Protein AF-A0A4S8JKJ6-F1 (afdb_monomer_lite)

Sequence (64 aa):
MVSPLLGDVLADAATRMPAGKEATRQDAERVAGVEIRSCPNLEMRPGGVAVTVAAAARLNEPNR

Radius of gyration: 18.01 Å; chains: 1; bounding box: 30×45×49 Å

Foldseek 3Di:
DDDDDPVVVVVVVVVVDDDDDQQALVNLVVQVVVVCVVDPVSPPDPPDPSVVSNVSNVVVPPDD

Secondary structure (DSSP, 8-state):
-PPPPHHHHHHHHHHHSPPPPPP-HHHHHHHHHHHHHH-TT----TT-HHHHHHHHHHHHS---

pLDDT: mean 87.03, std 10.56, range [58.09, 96.62]

Structure (mmCIF, N/CA/C/O backbone):
data_AF-A0A4S8JKJ6-F1
#
_entry.id   AF-A0A4S8JKJ6-F1
#
loop_
_atom_site.group_PDB
_atom_site.id
_atom_site.type_symbol
_atom_site.label_atom_id
_atom_site.label_alt_id
_atom_site.label_comp_id
_atom_site.label_asym_id
_atom_site.label_entity_id
_atom_site.label_seq_id
_atom_site.pdbx_PDB_ins_code
_atom_site.Cartn_x
_atom_site.Cartn_y
_atom_site.Cartn_z
_atom_site.occupancy
_atom_site.B_iso_or_equiv
_atom_site.auth_seq_id
_atom_site.auth_comp_id
_atom_site.auth_asym_id
_atom_site.auth_atom_id
_atom_site.pdbx_PDB_model_num
ATOM 1 N N . MET A 1 1 ? 3.852 -27.328 27.338 1.00 61.94 1 MET A N 1
ATOM 2 C CA . MET A 1 1 ? 3.580 -26.063 26.621 1.00 61.94 1 MET A CA 1
ATOM 3 C C . MET A 1 1 ? 3.280 -26.414 25.177 1.00 61.94 1 MET A C 1
ATOM 5 O O . MET A 1 1 ? 4.058 -27.159 24.599 1.00 61.94 1 MET A O 1
ATOM 9 N N . VAL A 1 2 ? 2.146 -25.969 24.637 1.00 79.44 2 VAL A N 1
ATOM 10 C CA . VAL A 1 2 ? 1.784 -26.181 23.226 1.00 79.44 2 VAL A CA 1
ATOM 11 C C . VAL A 1 2 ? 2.333 -24.993 22.435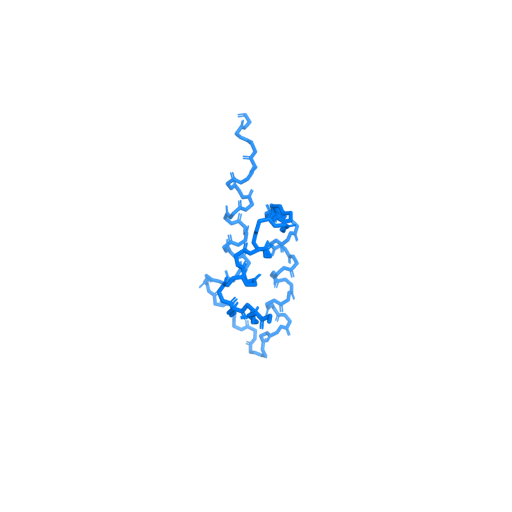 1.00 79.44 2 VAL A C 1
ATOM 13 O O . VAL A 1 2 ? 2.097 -23.853 22.831 1.00 79.44 2 VAL A O 1
ATOM 16 N N . SER A 1 3 ? 3.109 -25.241 21.381 1.00 83.75 3 SER A N 1
ATOM 17 C CA . SER A 1 3 ? 3.621 -24.177 20.507 1.00 83.75 3 SER A CA 1
ATOM 18 C C . SER A 1 3 ? 2.502 -23.675 19.589 1.00 83.75 3 SER A C 1
ATOM 20 O O . SER A 1 3 ? 1.748 -24.509 19.082 1.00 83.75 3 SER A O 1
ATOM 22 N N . PRO A 1 4 ? 2.383 -22.357 19.357 1.00 87.69 4 PRO A N 1
ATOM 23 C CA . PRO A 1 4 ? 1.344 -21.813 18.490 1.00 87.69 4 PRO A CA 1
ATOM 24 C C . PRO A 1 4 ? 1.549 -22.254 17.039 1.00 87.69 4 PRO A C 1
ATOM 26 O O . PRO A 1 4 ? 2.683 -22.418 16.576 1.00 87.69 4 PRO A O 1
ATOM 29 N N . LEU A 1 5 ? 0.445 -22.420 16.312 1.00 96.06 5 LEU A N 1
ATOM 30 C CA . LEU A 1 5 ? 0.478 -22.603 14.868 1.00 96.06 5 LEU A CA 1
ATOM 31 C C . LEU A 1 5 ? 0.780 -21.263 14.192 1.00 96.06 5 LEU A C 1
ATOM 33 O O . LEU A 1 5 ? 0.534 -20.189 14.742 1.00 96.06 5 LEU A O 1
ATOM 37 N N . LEU A 1 6 ? 1.253 -21.314 12.946 1.00 95.25 6 LEU A N 1
ATOM 38 C CA . LEU A 1 6 ? 1.472 -20.106 12.147 1.00 95.25 6 LEU A CA 1
ATOM 39 C C . LEU A 1 6 ? 0.200 -19.245 12.044 1.00 95.25 6 LEU A C 1
ATOM 41 O O . LEU A 1 6 ? 0.284 -18.023 12.097 1.00 95.25 6 LEU A O 1
ATOM 45 N N . GLY A 1 7 ? -0.972 -19.880 11.947 1.00 96.62 7 GLY A N 1
ATOM 46 C CA . GLY A 1 7 ? -2.258 -19.180 11.918 1.00 96.62 7 GLY A CA 1
ATOM 47 C C . GLY A 1 7 ? -2.520 -18.358 13.182 1.00 96.62 7 GLY A C 1
ATOM 48 O O . GLY A 1 7 ? -2.942 -17.211 13.071 1.00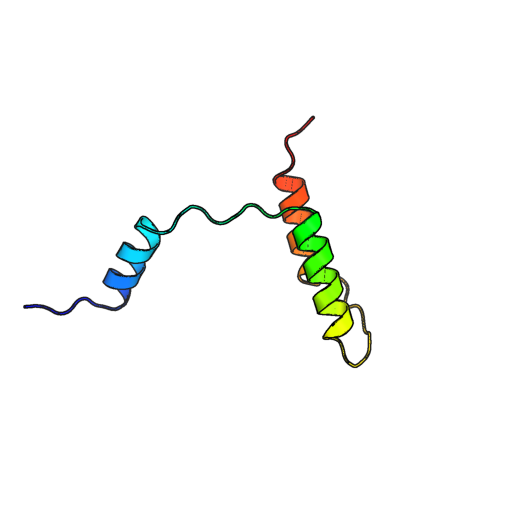 96.62 7 GLY A O 1
ATOM 49 N N . ASP A 1 8 ? -2.194 -18.900 14.358 1.00 95.81 8 ASP A N 1
ATOM 50 C CA . ASP A 1 8 ? -2.387 -18.216 15.643 1.00 95.81 8 ASP A CA 1
ATOM 51 C C . ASP A 1 8 ? -1.481 -16.984 15.748 1.00 95.81 8 ASP A C 1
ATOM 53 O O . ASP A 1 8 ? -1.910 -15.914 16.176 1.00 95.81 8 ASP A O 1
ATOM 57 N N . VAL A 1 9 ? -0.233 -17.117 15.287 1.00 95.00 9 VAL A N 1
ATOM 58 C CA . VAL A 1 9 ? 0.741 -16.017 15.260 1.00 95.00 9 VAL A CA 1
ATOM 59 C C . VAL A 1 9 ? 0.299 -14.907 14.304 1.00 95.00 9 VAL A C 1
ATOM 61 O O . VAL A 1 9 ? 0.395 -13.729 14.641 1.00 95.00 9 VAL A O 1
ATOM 64 N N . LEU A 1 10 ? -0.199 -15.262 13.117 1.00 94.19 10 LEU A N 1
ATOM 65 C CA . LEU A 1 10 ? -0.673 -14.283 12.136 1.00 94.19 10 LEU A CA 1
ATOM 66 C C . LEU A 1 10 ? -1.958 -13.584 12.593 1.00 94.19 10 LEU A C 1
ATOM 68 O O . LEU A 1 10 ? -2.103 -12.384 12.365 1.00 94.19 10 LEU A O 1
ATOM 72 N N . ALA A 1 11 ? -2.864 -14.306 13.256 1.00 95.00 11 ALA A N 1
ATOM 73 C CA . ALA A 1 11 ? -4.077 -13.732 13.822 1.00 95.00 11 ALA A CA 1
ATOM 74 C C . ALA A 1 11 ? -3.752 -12.734 14.944 1.00 95.00 11 ALA A C 1
ATOM 76 O O . ALA A 1 11 ? -4.242 -11.606 14.905 1.00 95.00 11 ALA A O 1
ATOM 77 N N . ASP A 1 12 ? -2.876 -13.100 15.888 1.00 93.56 12 ASP A N 1
ATOM 78 C CA . ASP A 1 12 ? -2.409 -12.181 16.937 1.00 93.56 12 ASP A CA 1
ATOM 79 C C . ASP A 1 12 ? -1.757 -10.934 16.326 1.00 93.56 12 ASP A C 1
ATOM 81 O O . ASP A 1 12 ? -2.124 -9.807 16.664 1.00 93.56 12 ASP A O 1
ATOM 85 N N . ALA A 1 13 ? -0.858 -11.120 15.354 1.00 92.12 13 ALA A N 1
ATOM 86 C CA . ALA A 1 13 ? -0.203 -10.013 14.668 1.00 92.12 13 ALA A CA 1
ATOM 87 C C . ALA A 1 13 ? -1.218 -9.073 13.999 1.00 92.12 13 ALA A C 1
ATOM 89 O O . ALA A 1 13 ? -1.145 -7.864 14.206 1.00 92.12 13 ALA A O 1
ATOM 90 N N . ALA A 1 14 ? -2.205 -9.608 13.272 1.00 90.94 14 ALA A N 1
ATOM 91 C CA . ALA A 1 14 ? -3.225 -8.809 12.595 1.00 90.94 14 ALA A CA 1
ATOM 92 C C . ALA A 1 14 ? -4.031 -7.922 13.562 1.00 90.94 14 ALA A C 1
ATOM 94 O O . ALA A 1 14 ? -4.351 -6.789 13.213 1.00 90.94 14 ALA A O 1
ATOM 95 N N . THR A 1 15 ? -4.311 -8.389 14.788 1.00 92.44 15 THR A N 1
ATOM 96 C CA . THR A 1 15 ? -5.019 -7.580 15.805 1.00 92.44 15 THR A CA 1
ATOM 97 C C . THR A 1 15 ? -4.173 -6.448 16.390 1.00 92.44 15 THR A C 1
ATOM 99 O O . THR A 1 15 ? -4.711 -5.469 16.903 1.00 92.44 15 THR A O 1
ATOM 102 N N . ARG A 1 16 ? -2.845 -6.577 16.329 1.00 92.25 16 ARG A N 1
ATOM 103 C CA . ARG A 1 16 ? -1.884 -5.652 16.949 1.00 92.25 16 ARG A CA 1
ATOM 104 C C . ARG A 1 16 ? -1.278 -4.675 15.952 1.00 92.25 16 ARG A C 1
ATOM 106 O O . ARG A 1 16 ? -0.585 -3.741 16.356 1.00 92.25 16 ARG A O 1
ATOM 113 N N . MET A 1 17 ? -1.500 -4.896 14.660 1.00 89.62 17 MET A N 1
ATOM 114 C CA . MET A 1 17 ? -1.015 -4.008 13.619 1.00 89.62 17 MET A CA 1
ATOM 115 C C . MET A 1 17 ? -1.861 -2.730 13.589 1.00 89.62 17 MET A C 1
ATOM 117 O O . MET A 1 17 ? -3.091 -2.808 13.564 1.00 89.62 17 MET A O 1
ATOM 121 N N . PRO A 1 18 ? -1.231 -1.542 13.582 1.00 87.56 18 PRO A N 1
ATOM 122 C CA . PRO A 1 18 ? -1.961 -0.310 13.333 1.00 87.56 18 PRO A CA 1
ATOM 123 C C . PRO A 1 18 ? -2.612 -0.372 11.948 1.00 87.56 18 PRO A C 1
ATOM 125 O O . PRO A 1 18 ? -2.119 -1.063 11.049 1.00 87.56 18 PRO A O 1
ATOM 128 N N . ALA A 1 19 ? -3.703 0.375 11.771 1.00 85.81 19 ALA A N 1
ATOM 129 C CA . ALA A 1 19 ? -4.326 0.518 10.463 1.00 85.81 19 ALA A CA 1
ATOM 130 C C . ALA A 1 19 ? -3.277 0.926 9.417 1.00 85.81 19 ALA A C 1
ATOM 132 O O . ALA A 1 19 ? -2.385 1.739 9.687 1.00 85.81 19 ALA A O 1
ATOM 133 N N . GLY A 1 20 ? -3.379 0.333 8.226 1.00 85.69 20 GLY A N 1
ATOM 134 C CA . GLY A 1 20 ? -2.509 0.683 7.113 1.00 85.69 20 GLY A CA 1
ATOM 135 C C . GLY A 1 20 ? -2.601 2.176 6.805 1.00 85.69 20 GLY A C 1
ATOM 136 O O . GLY A 1 20 ? -3.664 2.783 6.925 1.00 85.69 20 GLY A O 1
ATOM 137 N N . LYS A 1 21 ? -1.475 2.769 6.401 1.00 91.62 21 LYS A N 1
ATOM 138 C CA . LYS A 1 21 ? -1.448 4.158 5.939 1.00 91.62 21 LYS A CA 1
ATOM 139 C C . LYS A 1 21 ? -2.372 4.309 4.725 1.00 91.62 21 LYS A C 1
ATOM 141 O O . LYS A 1 21 ? -2.261 3.540 3.771 1.00 91.62 21 LYS A O 1
ATOM 146 N N . GLU A 1 22 ? -3.217 5.335 4.735 1.00 93.94 22 GLU A N 1
ATOM 147 C CA . GLU A 1 22 ? -4.014 5.712 3.569 1.00 93.94 22 GLU A CA 1
ATOM 148 C C . GLU A 1 22 ? -3.126 6.097 2.379 1.00 93.94 22 GLU A C 1
ATOM 150 O O . GLU A 1 22 ? -2.102 6.777 2.519 1.00 93.94 22 GLU A O 1
ATOM 155 N N . ALA A 1 23 ? -3.536 5.665 1.187 1.00 95.62 2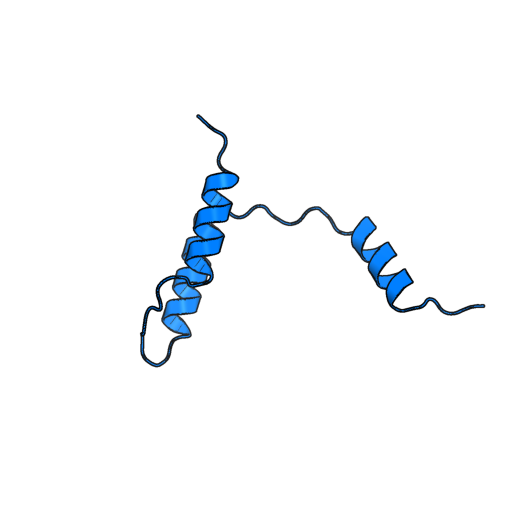3 ALA A N 1
ATOM 156 C CA . ALA A 1 23 ? -2.898 6.069 -0.055 1.00 95.62 23 ALA A CA 1
ATOM 157 C C . ALA A 1 23 ? -3.108 7.568 -0.292 1.00 95.62 23 ALA A C 1
ATOM 159 O O . ALA A 1 23 ? -4.232 8.063 -0.208 1.00 95.62 23 ALA A O 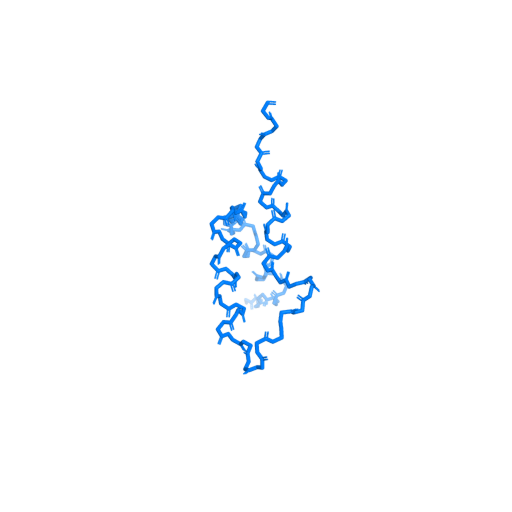1
ATOM 160 N N . THR A 1 24 ? -2.031 8.269 -0.640 1.00 96.31 24 THR A N 1
ATOM 161 C CA . THR A 1 24 ? -2.054 9.693 -0.996 1.00 96.31 24 THR A CA 1
ATOM 162 C C . THR A 1 24 ? -1.616 9.905 -2.445 1.00 96.31 24 THR A C 1
ATOM 164 O O . THR A 1 24 ? -0.945 9.055 -3.037 1.00 96.31 24 THR A O 1
ATOM 167 N N . ARG A 1 25 ? -1.930 11.074 -3.023 1.00 94.31 25 ARG A N 1
ATOM 168 C CA . ARG A 1 25 ? -1.406 11.466 -4.347 1.00 94.31 25 ARG A CA 1
ATOM 169 C C . ARG A 1 25 ? 0.123 11.395 -4.405 1.00 94.31 25 ARG A C 1
ATOM 171 O O . ARG A 1 25 ? 0.671 10.894 -5.381 1.00 94.31 25 ARG A O 1
ATOM 178 N N . GLN A 1 26 ? 0.799 11.813 -3.334 1.00 96.25 26 GLN A N 1
ATOM 179 C CA . GLN A 1 26 ? 2.258 11.765 -3.251 1.00 96.25 26 GLN A CA 1
ATOM 180 C C . GLN A 1 26 ? 2.798 10.327 -3.304 1.00 96.25 26 GLN A C 1
ATOM 182 O O . GLN A 1 26 ? 3.857 10.083 -3.881 1.00 96.25 26 GLN A O 1
ATOM 187 N N . ASP A 1 27 ? 2.087 9.360 -2.718 1.00 95.69 27 ASP A N 1
ATOM 188 C CA . ASP A 1 27 ? 2.480 7.952 -2.817 1.00 95.69 27 ASP A CA 1
ATOM 189 C C . ASP A 1 27 ? 2.383 7.460 -4.264 1.00 95.69 27 ASP A C 1
ATOM 191 O O . ASP A 1 27 ? 3.310 6.810 -4.745 1.00 95.69 27 ASP A O 1
ATOM 195 N N . ALA A 1 28 ? 1.321 7.833 -4.987 1.00 94.31 28 ALA A N 1
ATOM 196 C CA . ALA A 1 28 ? 1.165 7.486 -6.399 1.00 94.31 28 ALA A CA 1
ATOM 197 C C . ALA A 1 28 ? 2.300 8.056 -7.270 1.00 94.31 28 ALA A C 1
ATOM 199 O O . ALA A 1 28 ? 2.845 7.348 -8.115 1.00 94.31 28 ALA A O 1
ATOM 200 N N . GLU A 1 29 ? 2.707 9.305 -7.032 1.00 93.69 29 GLU A N 1
ATOM 201 C CA . GLU A 1 29 ? 3.828 9.948 -7.736 1.00 93.69 29 GLU A CA 1
ATOM 202 C C . GLU A 1 29 ? 5.163 9.244 -7.469 1.00 93.69 29 GLU A C 1
ATOM 204 O O . GLU A 1 29 ? 5.949 9.002 -8.390 1.00 93.69 29 GLU A O 1
ATOM 209 N N . ARG A 1 30 ? 5.421 8.869 -6.210 1.00 94.00 30 ARG A N 1
ATOM 210 C CA . ARG A 1 30 ? 6.629 8.118 -5.843 1.00 94.00 30 ARG A CA 1
ATOM 211 C C . ARG A 1 30 ? 6.661 6.757 -6.528 1.00 94.00 30 ARG A C 1
ATOM 213 O O . ARG A 1 30 ? 7.714 6.371 -7.036 1.00 94.00 30 ARG A O 1
ATOM 220 N N . VAL A 1 31 ? 5.525 6.056 -6.570 1.00 92.44 31 VAL A N 1
ATOM 221 C CA . VAL A 1 31 ? 5.402 4.772 -7.273 1.00 92.44 31 VAL A CA 1
ATOM 222 C C . VAL A 1 31 ? 5.651 4.960 -8.767 1.00 92.44 31 VAL A C 1
ATOM 224 O O . VAL A 1 31 ? 6.478 4.239 -9.313 1.00 92.44 31 VAL A O 1
ATOM 227 N N . ALA A 1 32 ? 5.066 5.977 -9.405 1.00 90.06 32 ALA A N 1
ATOM 228 C CA . ALA A 1 32 ? 5.309 6.268 -10.821 1.00 90.06 32 ALA A CA 1
ATOM 229 C C . ALA A 1 32 ? 6.803 6.497 -11.116 1.00 90.06 32 ALA A C 1
ATOM 231 O O . ALA A 1 32 ? 7.350 5.949 -12.071 1.00 90.06 32 ALA A O 1
ATOM 232 N N . GLY A 1 33 ? 7.502 7.249 -10.260 1.00 89.75 33 GLY A N 1
ATOM 233 C CA . GLY A 1 33 ? 8.944 7.4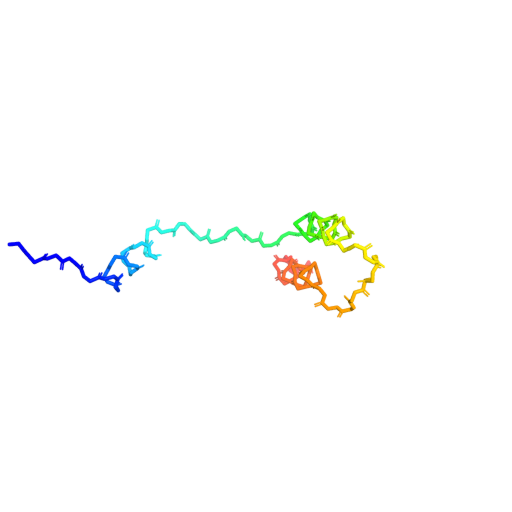58 -10.394 1.00 89.75 33 GLY A CA 1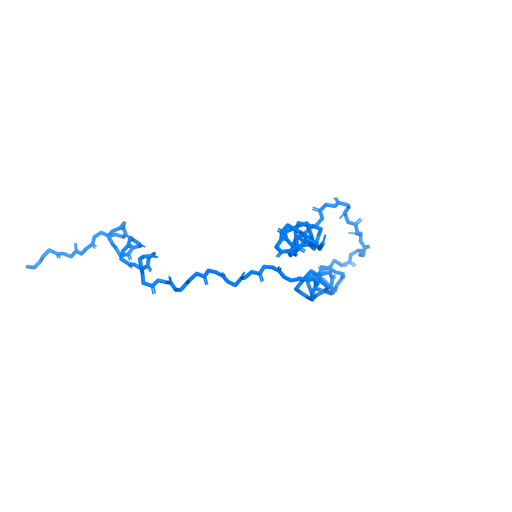
ATOM 234 C C . GLY A 1 33 ? 9.777 6.180 -10.219 1.00 89.75 33 GLY A C 1
ATOM 235 O O . GLY A 1 33 ? 10.851 6.055 -10.811 1.00 89.75 33 GLY A O 1
ATOM 236 N N . VAL A 1 34 ? 9.325 5.223 -9.404 1.00 89.38 34 VAL A N 1
ATOM 237 C CA . VAL A 1 34 ? 9.962 3.900 -9.278 1.00 89.38 34 VAL A CA 1
ATOM 238 C C . VAL A 1 34 ? 9.678 3.045 -10.505 1.00 89.38 34 VAL A C 1
ATOM 240 O O . VAL A 1 34 ? 10.615 2.481 -11.059 1.00 89.38 34 VAL A O 1
ATOM 243 N N . GLU A 1 35 ? 8.429 2.994 -10.963 1.00 88.50 35 GLU A N 1
ATOM 244 C CA . GLU A 1 35 ? 8.033 2.229 -12.146 1.00 88.50 35 GLU A CA 1
ATOM 245 C C . GLU A 1 35 ? 8.837 2.658 -13.374 1.00 88.50 35 GLU A C 1
ATOM 247 O O . GLU A 1 35 ? 9.467 1.820 -14.010 1.00 88.50 35 GLU A O 1
ATOM 252 N N . ILE A 1 36 ? 8.934 3.965 -13.637 1.00 84.94 36 ILE A N 1
ATOM 253 C CA . ILE A 1 36 ? 9.704 4.503 -14.769 1.00 84.94 36 ILE A CA 1
ATOM 254 C C . ILE A 1 36 ? 11.177 4.080 -14.696 1.00 84.94 36 ILE A C 1
ATOM 256 O O . ILE A 1 36 ? 11.739 3.627 -15.690 1.00 84.94 36 ILE A O 1
ATOM 260 N N . ARG A 1 37 ? 11.812 4.206 -13.523 1.00 83.88 37 ARG A N 1
ATOM 261 C CA . ARG A 1 37 ? 13.237 3.866 -13.340 1.00 83.88 37 ARG A CA 1
ATOM 262 C C . ARG A 1 37 ? 13.504 2.364 -13.360 1.00 83.88 37 ARG A C 1
ATOM 264 O O . ARG A 1 37 ? 14.616 1.955 -13.673 1.00 83.88 37 ARG A O 1
ATOM 271 N N . SER A 1 38 ? 12.511 1.559 -12.996 1.00 83.69 38 SER A N 1
ATOM 272 C CA . SER A 1 38 ? 12.622 0.103 -12.945 1.00 83.69 38 SER A CA 1
ATOM 273 C C . SER A 1 38 ? 12.259 -0.574 -14.268 1.00 83.69 38 SER A C 1
ATOM 275 O O . SER A 1 38 ? 12.461 -1.781 -14.378 1.00 83.69 38 SER A O 1
ATOM 277 N N . CYS A 1 39 ? 11.734 0.160 -15.255 1.00 78.75 39 CYS A N 1
ATOM 278 C CA . CYS A 1 39 ? 11.397 -0.343 -16.585 1.00 78.75 39 CYS A CA 1
ATOM 279 C C . CYS A 1 39 ? 12.591 -0.187 -17.548 1.00 78.75 39 CYS A C 1
ATOM 281 O O . CYS A 1 39 ? 12.793 0.905 -18.081 1.00 78.75 39 CYS A O 1
ATOM 283 N N . PRO A 1 40 ? 13.350 -1.261 -17.857 1.00 76.06 40 PRO A N 1
ATOM 284 C CA . PRO A 1 40 ? 14.569 -1.169 -18.672 1.00 76.06 40 PRO A CA 1
ATOM 285 C C . PRO A 1 40 ? 14.301 -0.691 -20.104 1.00 76.06 40 PRO A C 1
ATOM 287 O O . PRO A 1 40 ? 15.150 -0.054 -20.718 1.00 76.06 40 PRO A O 1
ATOM 290 N N . ASN A 1 41 ? 13.099 -0.971 -20.613 1.00 79.50 41 ASN A N 1
ATOM 291 C CA . ASN A 1 41 ? 12.684 -0.631 -21.973 1.00 79.50 41 ASN A CA 1
ATOM 292 C C . ASN A 1 41 ? 11.818 0.638 -22.026 1.00 79.50 41 ASN A C 1
ATOM 294 O O . ASN A 1 41 ? 11.289 0.960 -23.084 1.00 79.50 41 ASN A O 1
ATOM 298 N N . LEU A 1 42 ? 11.617 1.325 -20.889 1.00 66.81 42 LEU A N 1
ATOM 299 C CA . LEU A 1 42 ? 10.741 2.501 -20.752 1.00 66.81 42 LEU A CA 1
ATOM 300 C C . LEU A 1 42 ? 9.306 2.301 -21.283 1.00 66.81 42 LEU A C 1
ATOM 302 O O . LEU A 1 42 ? 8.586 3.264 -21.542 1.00 66.81 42 LEU A O 1
ATOM 306 N N . GLU A 1 43 ? 8.862 1.052 -21.417 1.00 68.50 43 GLU A N 1
ATOM 307 C CA . GLU A 1 43 ? 7.496 0.734 -21.811 1.00 68.50 43 GLU A CA 1
ATOM 308 C C . GLU A 1 43 ? 6.550 1.030 -20.643 1.00 68.50 43 GLU A C 1
ATOM 310 O O . GLU A 1 43 ? 6.376 0.218 -19.731 1.00 68.50 43 GLU A O 1
ATOM 315 N N . MET A 1 44 ? 5.924 2.208 -20.670 1.00 60.38 44 MET A N 1
ATOM 316 C CA . MET A 1 44 ? 4.818 2.535 -19.774 1.00 60.38 44 MET A CA 1
ATOM 317 C C . MET A 1 44 ? 3.616 1.665 -20.137 1.00 60.38 44 MET A C 1
ATOM 319 O O . MET A 1 44 ? 2.882 1.948 -21.084 1.00 60.38 44 MET A O 1
ATOM 323 N N . ARG A 1 45 ? 3.402 0.589 -19.379 1.00 64.00 45 ARG A N 1
ATOM 324 C CA . ARG A 1 45 ? 2.188 -0.218 -19.505 1.00 64.00 45 ARG A CA 1
ATOM 325 C C . ARG A 1 45 ? 1.015 0.528 -18.858 1.00 64.00 45 ARG A C 1
ATOM 327 O O . ARG A 1 45 ? 1.092 0.841 -17.667 1.00 64.00 45 ARG A O 1
ATOM 334 N N . PRO A 1 46 ? -0.078 0.805 -19.594 1.00 58.09 46 PRO A N 1
ATOM 335 C CA . PRO A 1 46 ? -1.299 1.320 -18.988 1.00 58.09 46 PRO A CA 1
ATOM 336 C C . PRO A 1 46 ? -1.787 0.348 -17.903 1.00 58.09 46 PRO A C 1
ATOM 338 O O . PRO A 1 46 ? -1.879 -0.851 -18.158 1.00 58.09 46 PRO A O 1
ATOM 341 N N . GLY A 1 47 ? -2.093 0.852 -16.703 1.00 69.94 47 GLY A N 1
ATOM 342 C CA . GLY A 1 47 ? -2.573 0.026 -15.583 1.00 69.94 47 GLY A CA 1
ATOM 343 C C . GLY A 1 47 ? -1.503 -0.453 -14.590 1.00 69.94 47 GLY A C 1
ATOM 344 O O . GLY A 1 47 ? -1.696 -1.485 -13.955 1.00 69.94 47 GLY A O 1
ATOM 345 N N . GLY A 1 48 ? -0.389 0.275 -14.447 1.00 82.81 48 GLY A N 1
ATOM 346 C CA . GLY A 1 48 ? 0.614 0.033 -13.399 1.00 82.81 48 GLY A CA 1
ATOM 347 C C . GLY A 1 48 ? 0.118 0.312 -11.971 1.00 82.81 48 GLY A C 1
ATOM 348 O O . GLY A 1 48 ? -0.959 0.874 -11.756 1.00 82.81 48 GLY A O 1
ATOM 349 N N . VAL A 1 49 ? 0.941 -0.033 -10.980 1.00 91.19 49 VAL A N 1
ATOM 350 C CA . VAL A 1 49 ? 0.678 0.163 -9.545 1.00 91.19 49 VAL A CA 1
ATOM 351 C C . VAL A 1 49 ? 0.412 1.636 -9.239 1.00 91.19 49 VAL A C 1
ATOM 353 O O . VAL A 1 49 ? -0.491 1.938 -8.457 1.00 91.19 49 VAL A O 1
ATOM 356 N N . ALA A 1 50 ? 1.112 2.567 -9.898 1.00 92.38 50 ALA A N 1
ATOM 357 C CA . ALA A 1 50 ? 0.879 4.000 -9.710 1.00 92.38 50 ALA A CA 1
ATOM 358 C C . ALA A 1 50 ? -0.573 4.415 -10.010 1.00 92.38 50 ALA A C 1
ATOM 360 O O . ALA A 1 50 ? -1.127 5.270 -9.317 1.00 92.38 50 ALA A O 1
ATOM 361 N N . VAL A 1 51 ? -1.220 3.788 -11.000 1.00 92.75 51 VAL A N 1
ATOM 362 C CA . VAL A 1 51 ? -2.616 4.078 -11.368 1.00 92.75 51 VAL A CA 1
ATOM 363 C C . VAL A 1 51 ? -3.570 3.617 -10.269 1.00 92.75 51 VAL A C 1
ATOM 365 O O . VAL A 1 51 ? -4.470 4.362 -9.881 1.00 92.75 51 VAL A O 1
ATOM 368 N N . THR A 1 52 ? -3.355 2.420 -9.722 1.00 93.69 52 THR A N 1
ATOM 369 C CA . THR A 1 52 ? -4.169 1.886 -8.622 1.00 93.69 52 THR A CA 1
ATOM 370 C C . THR A 1 52 ? -4.000 2.711 -7.350 1.00 93.69 52 THR A C 1
ATOM 372 O O . THR A 1 52 ? -4.990 3.036 -6.697 1.00 93.69 52 THR A O 1
ATOM 375 N N . VAL A 1 53 ? -2.770 3.120 -7.022 1.00 94.56 53 VAL A N 1
ATOM 376 C CA . VAL A 1 53 ? -2.500 3.987 -5.863 1.00 94.56 53 VAL A CA 1
ATOM 377 C C . VAL A 1 53 ? -3.144 5.363 -6.054 1.00 94.56 53 VAL A C 1
ATOM 379 O O . VAL A 1 53 ? -3.736 5.891 -5.116 1.00 94.56 53 VAL A O 1
ATOM 382 N N . ALA A 1 54 ? -3.117 5.922 -7.269 1.00 94.44 54 ALA A N 1
ATOM 383 C CA . ALA A 1 54 ? -3.807 7.175 -7.576 1.00 94.44 54 ALA A CA 1
ATOM 384 C C . ALA A 1 54 ? -5.334 7.050 -7.453 1.00 94.44 54 ALA A C 1
ATOM 386 O O . ALA A 1 54 ? -5.984 7.979 -6.974 1.00 94.44 54 ALA A O 1
ATOM 387 N N . ALA A 1 55 ? -5.917 5.922 -7.867 1.00 94.62 55 ALA A N 1
ATOM 388 C CA . ALA A 1 55 ? -7.343 5.658 -7.693 1.00 94.62 55 ALA A CA 1
ATOM 389 C C . ALA A 1 55 ? -7.714 5.554 -6.206 1.00 94.62 55 ALA A C 1
ATOM 391 O O . ALA A 1 55 ? -8.654 6.214 -5.773 1.00 94.62 55 ALA A O 1
ATOM 392 N N . ALA A 1 56 ? -6.934 4.811 -5.415 1.00 94.50 56 ALA A N 1
ATOM 393 C CA . ALA A 1 56 ? -7.125 4.714 -3.969 1.00 94.50 56 ALA A CA 1
ATOM 394 C C . ALA A 1 56 ? -7.007 6.086 -3.284 1.00 94.50 56 ALA A C 1
ATOM 396 O O . ALA A 1 56 ? -7.858 6.441 -2.477 1.00 94.50 56 ALA A O 1
ATOM 397 N N . ALA A 1 57 ? -6.021 6.902 -3.667 1.00 95.81 57 ALA A N 1
ATOM 398 C CA . ALA A 1 57 ? -5.872 8.254 -3.136 1.00 95.81 57 ALA A CA 1
ATOM 399 C C . ALA A 1 57 ? -7.092 9.143 -3.417 1.00 95.81 57 ALA A C 1
ATOM 401 O O . ALA A 1 57 ? -7.507 9.894 -2.544 1.00 95.81 57 ALA A O 1
ATOM 402 N N . ARG A 1 58 ? -7.705 9.032 -4.605 1.00 94.81 58 ARG A N 1
ATOM 403 C CA . ARG A 1 58 ? -8.944 9.762 -4.933 1.00 94.81 58 ARG A CA 1
ATOM 404 C C . ARG A 1 58 ? -10.134 9.305 -4.095 1.00 94.81 58 ARG A C 1
ATOM 406 O O . ARG A 1 58 ? -10.984 10.126 -3.786 1.00 94.81 58 ARG A O 1
ATOM 413 N N . LEU A 1 59 ? -10.205 8.018 -3.753 1.00 95.06 59 LEU A N 1
ATOM 414 C CA . LEU A 1 59 ? -11.259 7.484 -2.885 1.00 95.06 59 LEU A CA 1
ATOM 415 C C . LEU A 1 59 ? -11.081 7.919 -1.422 1.00 95.06 59 LEU A C 1
ATOM 417 O O . LEU A 1 59 ? -12.075 8.060 -0.718 1.00 95.06 59 LEU A O 1
ATOM 421 N N . ASN A 1 60 ? -9.839 8.150 -0.986 1.00 93.94 60 ASN A N 1
ATOM 422 C CA . ASN A 1 60 ? -9.528 8.648 0.358 1.00 93.94 60 ASN A CA 1
ATOM 423 C C . ASN A 1 60 ? -9.716 10.169 0.490 1.00 93.94 60 ASN A C 1
ATOM 425 O O . ASN A 1 60 ? -9.805 10.683 1.603 1.00 93.94 60 ASN A O 1
ATOM 429 N N . GLU A 1 61 ? -9.751 10.914 -0.621 1.00 88.75 61 GLU A N 1
ATOM 430 C CA . GLU A 1 61 ? -10.003 12.353 -0.578 1.00 88.75 61 GLU A CA 1
ATOM 431 C C . GLU A 1 61 ? -11.451 12.614 -0.118 1.00 88.75 61 GLU A C 1
ATOM 433 O O . GLU A 1 61 ? -12.394 12.122 -0.744 1.00 88.75 61 GLU A O 1
ATOM 438 N N . PRO A 1 62 ? -11.664 13.385 0.967 1.00 81.62 62 PRO A N 1
ATOM 439 C CA . PRO A 1 62 ? -13.008 13.687 1.436 1.00 81.62 62 PRO A CA 1
ATOM 440 C C . PRO A 1 62 ? -13.776 14.458 0.359 1.00 81.62 62 PRO A C 1
ATOM 442 O O . PRO A 1 62 ? -13.255 15.411 -0.227 1.00 81.62 62 PRO A O 1
ATOM 445 N N . ASN A 1 63 ? -15.023 14.046 0.107 1.00 68.31 63 ASN A N 1
ATOM 446 C CA . ASN A 1 63 ? -15.907 14.718 -0.841 1.00 68.31 63 ASN A CA 1
ATOM 447 C C . ASN A 1 63 ? -16.113 16.172 -0.389 1.00 68.31 63 ASN A C 1
ATOM 449 O O . ASN A 1 63 ? -16.676 16.406 0.681 1.00 68.31 63 ASN A O 1
ATOM 453 N N . ARG A 1 64 ? -15.594 17.122 -1.170 1.00 59.41 64 ARG A N 1
ATOM 454 C CA . ARG A 1 64 ? -15.637 18.555 -0.861 1.00 59.41 64 ARG A CA 1
ATOM 455 C C . ARG A 1 64 ? -17.024 19.155 -1.050 1.00 59.41 64 ARG A C 1
ATOM 457 O O . ARG A 1 64 ? -17.749 18.681 -1.953 1.00 59.41 64 ARG A O 1
#

InterPro domains:
  IPR007011 Late embryogenesis abundant protein, SMP subgroup domain [PF04927] (6-61)
  IPR042971 Late embryogenesis abundant protein, SMP subgroup [PTHR31174] (6-62)

Organism: Musa balbisiana (NCBI:txid52838)